Protein AF-A0A925XM62-F1 (afdb_monomer_lite)

Structure (mmCIF, N/CA/C/O backbone):
data_AF-A0A925XM62-F1
#
_entry.id   AF-A0A925XM62-F1
#
loop_
_atom_site.group_PDB
_atom_site.id
_atom_site.type_symbol
_atom_site.label_atom_id
_atom_site.label_alt_id
_atom_site.label_comp_id
_atom_site.label_asym_id
_atom_site.label_entity_id
_atom_site.label_seq_id
_atom_site.pdbx_PDB_ins_code
_atom_site.Cartn_x
_atom_site.Cartn_y
_atom_site.Cartn_z
_atom_site.occupancy
_atom_site.B_iso_or_equiv
_atom_site.auth_seq_id
_atom_site.auth_comp_id
_atom_site.auth_asym_id
_atom_site.auth_atom_id
_atom_site.pdbx_PDB_model_num
ATOM 1 N N . MET A 1 1 ? 3.540 -16.440 3.558 1.00 84.56 1 MET A N 1
ATOM 2 C CA . MET A 1 1 ? 2.238 -15.780 3.814 1.00 84.56 1 MET A CA 1
ATOM 3 C C . MET A 1 1 ? 1.834 -15.053 2.543 1.00 84.56 1 MET A C 1
ATOM 5 O O . MET A 1 1 ? 2.686 -14.383 1.979 1.00 84.56 1 MET A O 1
ATOM 9 N N . ALA A 1 2 ? 0.600 -15.214 2.061 1.00 94.88 2 ALA A N 1
ATOM 10 C CA . ALA A 1 2 ? 0.138 -14.501 0.867 1.00 94.88 2 ALA A CA 1
ATOM 11 C C . ALA A 1 2 ? -0.063 -12.997 1.164 1.00 94.88 2 ALA A C 1
ATOM 13 O O . ALA A 1 2 ? -0.521 -12.687 2.270 1.00 94.88 2 ALA A O 1
ATOM 14 N N . PRO A 1 3 ? 0.194 -12.078 0.210 1.00 94.81 3 PRO A N 1
ATOM 15 C CA . PRO A 1 3 ? -0.053 -10.642 0.393 1.00 94.81 3 PRO A CA 1
ATOM 16 C C . PRO A 1 3 ? -1.480 -10.328 0.859 1.00 94.81 3 PRO A C 1
ATOM 18 O O . PRO A 1 3 ? -1.663 -9.553 1.793 1.00 94.81 3 PRO A O 1
ATOM 21 N N . ALA A 1 4 ? -2.477 -11.032 0.312 1.00 95.69 4 ALA A N 1
ATOM 22 C CA . ALA A 1 4 ? -3.875 -10.929 0.736 1.00 95.69 4 ALA A CA 1
ATOM 23 C C . ALA A 1 4 ? -4.072 -11.223 2.227 1.00 95.69 4 ALA A C 1
ATOM 25 O O . ALA A 1 4 ? -4.773 -10.500 2.935 1.00 95.69 4 ALA A O 1
ATOM 26 N N . LYS A 1 5 ? -3.406 -12.270 2.734 1.00 97.56 5 LYS A N 1
ATOM 27 C CA . LYS A 1 5 ? -3.501 -12.638 4.147 1.00 97.56 5 LYS A CA 1
ATOM 28 C C . LYS A 1 5 ? -2.821 -11.605 5.040 1.00 97.56 5 LYS A C 1
ATOM 30 O O . LYS A 1 5 ? -3.343 -11.306 6.110 1.00 97.56 5 LYS A O 1
ATOM 35 N N . ALA A 1 6 ? -1.689 -11.054 4.603 1.00 97.25 6 ALA A N 1
ATOM 36 C CA . ALA A 1 6 ? -1.002 -9.990 5.328 1.00 97.25 6 ALA A CA 1
ATOM 37 C C . ALA A 1 6 ? -1.875 -8.727 5.421 1.00 97.25 6 ALA A C 1
ATOM 39 O O . ALA A 1 6 ? -2.106 -8.233 6.523 1.00 97.25 6 ALA A O 1
ATOM 40 N N . ALA A 1 7 ? -2.437 -8.265 4.298 1.00 97.31 7 ALA A N 1
ATOM 41 C CA . ALA A 1 7 ? -3.334 -7.111 4.261 1.00 97.31 7 ALA A CA 1
ATOM 42 C C . ALA A 1 7 ? -4.567 -7.313 5.155 1.00 97.31 7 ALA A C 1
ATOM 44 O O . ALA A 1 7 ? -4.901 -6.430 5.944 1.00 97.31 7 ALA A O 1
ATOM 45 N N . GLN A 1 8 ? -5.191 -8.497 5.107 1.00 96.56 8 GLN A N 1
ATOM 46 C CA . GLN A 1 8 ? -6.320 -8.844 5.976 1.00 96.56 8 GLN A CA 1
ATOM 47 C C . GLN A 1 8 ? -5.960 -8.711 7.463 1.00 96.56 8 GLN A C 1
ATOM 49 O O . GLN A 1 8 ? -6.712 -8.111 8.230 1.00 96.56 8 GLN A O 1
ATOM 54 N N . LEU A 1 9 ? -4.822 -9.275 7.881 1.00 97.94 9 LEU A N 1
ATOM 55 C CA . LEU A 1 9 ? -4.392 -9.255 9.281 1.00 97.94 9 LEU A CA 1
ATOM 56 C C . LEU A 1 9 ? -4.045 -7.839 9.750 1.00 97.94 9 LEU A C 1
ATOM 58 O O . LEU A 1 9 ? -4.437 -7.455 10.850 1.00 97.94 9 LEU A O 1
ATOM 62 N N . ILE A 1 10 ? -3.355 -7.059 8.915 1.00 97.56 10 ILE A N 1
ATOM 63 C CA . ILE A 1 10 ? -2.966 -5.680 9.230 1.00 97.56 10 ILE A CA 1
ATOM 64 C C . ILE A 1 10 ? -4.206 -4.786 9.335 1.00 97.56 10 ILE A C 1
ATOM 66 O O . ILE A 1 10 ? -4.397 -4.132 10.362 1.00 97.56 10 ILE A O 1
ATOM 70 N N . 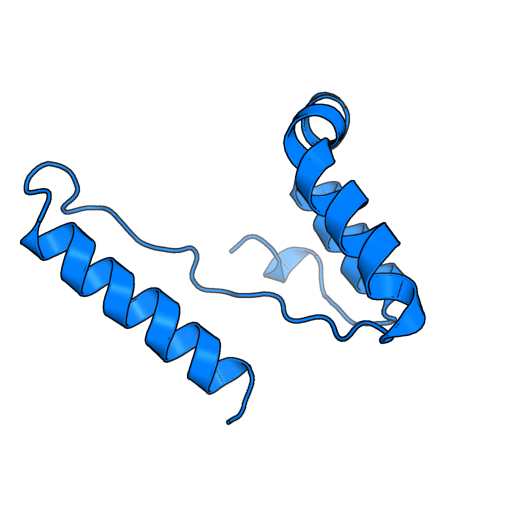LYS A 1 11 ? -5.077 -4.784 8.317 1.00 97.56 11 LYS A N 1
ATOM 71 C CA . LYS A 1 11 ? -6.288 -3.948 8.292 1.00 97.56 11 LYS A CA 1
ATOM 72 C C . LYS A 1 11 ? -7.250 -4.344 9.412 1.00 97.56 11 LYS A C 1
ATOM 74 O O . LYS A 1 11 ? -7.641 -3.498 10.206 1.00 97.56 11 LYS A O 1
ATOM 79 N N . GLY A 1 12 ? -7.558 -5.635 9.551 1.00 97.12 12 GLY A N 1
ATOM 80 C CA . GLY A 1 12 ? -8.487 -6.114 10.578 1.00 97.12 12 GLY A CA 1
ATOM 81 C C . GLY A 1 12 ? -7.966 -5.928 12.006 1.00 97.12 12 GLY A C 1
ATOM 82 O O . GLY A 1 12 ? -8.706 -5.491 12.888 1.00 97.12 12 GLY A O 1
ATOM 83 N N . GLY A 1 13 ? -6.683 -6.222 12.242 1.00 97.69 13 GLY A N 1
ATOM 84 C CA . GLY A 1 13 ? -6.057 -6.053 13.553 1.00 97.69 13 GLY A CA 1
ATOM 85 C C . GLY A 1 13 ? -6.001 -4.589 13.989 1.00 97.69 13 GLY A C 1
ATOM 86 O O . GLY A 1 13 ? -6.354 -4.273 15.125 1.00 97.69 13 GLY A O 1
ATOM 87 N N . SER A 1 14 ? -5.619 -3.692 13.074 1.00 97.38 14 SER A N 1
ATOM 88 C CA . SER A 1 14 ? -5.582 -2.251 13.348 1.00 97.38 14 SER A CA 1
ATOM 89 C C . SER A 1 14 ? -6.974 -1.654 13.542 1.00 97.38 14 SER A C 1
ATOM 91 O O . SER A 1 14 ? -7.142 -0.896 14.489 1.00 97.38 14 SER A O 1
ATOM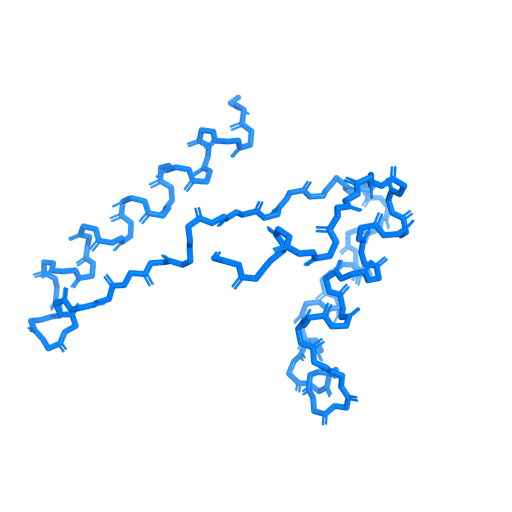 93 N N . SER A 1 15 ? -7.987 -2.039 12.754 1.00 97.06 15 SER A N 1
ATOM 94 C CA . SER A 1 15 ? -9.375 -1.604 12.985 1.00 97.06 15 SER A CA 1
ATOM 95 C C . SER A 1 15 ? -9.850 -1.985 14.385 1.00 97.06 15 SER A C 1
A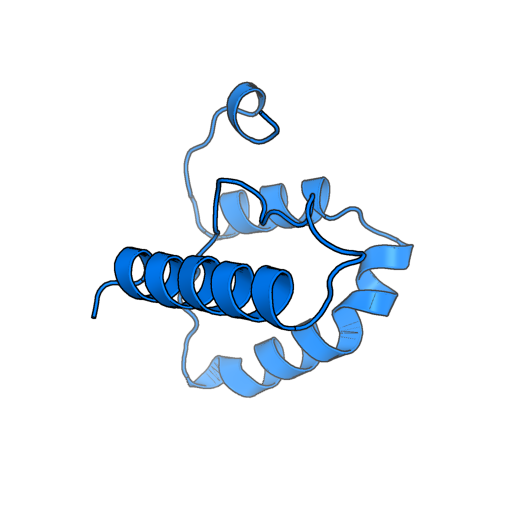TOM 97 O O . SER A 1 15 ? -10.283 -1.118 15.140 1.00 97.06 15 SER A O 1
ATOM 99 N N . LYS A 1 16 ? -9.665 -3.251 14.789 1.00 96.88 16 LYS A N 1
ATOM 100 C CA . LYS A 1 16 ? -10.026 -3.708 16.139 1.00 96.88 16 LYS A CA 1
ATOM 101 C C . LYS A 1 16 ? -9.323 -2.891 17.227 1.00 96.88 16 LYS A C 1
ATOM 103 O O . LYS A 1 16 ? -9.946 -2.537 18.228 1.00 96.88 16 LYS A O 1
ATOM 108 N N . TRP A 1 17 ? -8.033 -2.608 17.047 1.00 97.62 17 TRP A N 1
ATOM 109 C CA . TRP A 1 17 ? -7.268 -1.800 17.993 1.00 97.62 17 TRP A CA 1
ATOM 110 C C . TRP A 1 17 ? -7.759 -0.349 18.043 1.00 97.62 17 TRP A C 1
ATOM 112 O O . TRP A 1 17 ? -7.946 0.178 19.138 1.00 97.62 17 TRP A O 1
ATOM 122 N N . ILE A 1 18 ? -8.030 0.275 16.893 1.00 97.94 18 ILE A N 1
ATOM 123 C CA . ILE A 1 18 ? -8.528 1.652 16.805 1.00 97.94 18 ILE A CA 1
ATOM 124 C C . ILE A 1 18 ? -9.886 1.772 17.494 1.00 97.94 18 ILE A C 1
ATOM 126 O O . ILE A 1 18 ? -10.045 2.623 18.364 1.00 97.94 18 ILE A O 1
ATOM 130 N N . HIS A 1 19 ? -10.834 0.884 17.181 1.00 96.50 19 HIS A N 1
ATOM 131 C CA . HIS A 1 19 ? -12.174 0.903 17.778 1.00 96.50 19 HIS A CA 1
ATOM 132 C C . HIS A 1 19 ? -12.153 0.682 19.294 1.00 96.50 19 HIS A C 1
ATOM 134 O O . HIS A 1 19 ? -12.982 1.243 20.007 1.00 96.50 19 HIS A O 1
ATOM 140 N N . GLY A 1 20 ? -11.205 -0.119 19.795 1.00 96.38 20 GLY A N 1
ATOM 141 C CA . GLY A 1 20 ? -11.022 -0.351 21.229 1.00 96.38 20 GLY A CA 1
ATOM 142 C C . GLY A 1 20 ? -10.280 0.773 21.961 1.00 96.38 20 GLY A C 1
ATOM 143 O O . GLY A 1 20 ? -10.516 0.978 23.148 1.00 96.38 20 GLY A O 1
ATOM 144 N N . THR A 1 21 ? -9.394 1.497 21.270 1.00 97.94 21 THR A N 1
ATOM 145 C CA . THR A 1 21 ? -8.499 2.501 21.877 1.00 97.94 21 THR A CA 1
ATOM 146 C C . THR A 1 21 ? -9.045 3.923 21.769 1.00 97.94 21 THR A C 1
ATOM 148 O O . THR A 1 21 ? -8.838 4.730 22.672 1.00 97.94 21 THR A O 1
ATOM 151 N N . PHE A 1 22 ? -9.760 4.236 20.686 1.00 97.38 22 PHE A N 1
ATOM 152 C CA . PHE A 1 22 ? -10.236 5.580 20.365 1.00 97.38 22 PHE A CA 1
ATOM 153 C C . PHE A 1 22 ? -11.765 5.584 20.217 1.00 97.38 22 PHE A C 1
ATOM 155 O O . PHE A 1 22 ? -12.290 5.391 19.118 1.00 97.38 22 PHE A O 1
ATOM 162 N N . PRO A 1 23 ? -12.517 5.830 21.307 1.00 92.38 23 PRO A N 1
ATOM 163 C CA . PRO A 1 23 ? -13.982 5.803 21.288 1.00 92.38 23 PRO A CA 1
ATOM 164 C C . PRO A 1 23 ? -14.636 6.816 20.341 1.00 92.38 23 PRO A C 1
ATOM 166 O O . PRO A 1 23 ? -15.806 6.656 20.004 1.00 92.38 23 PRO A O 1
ATOM 169 N N . ASN A 1 24 ? -13.907 7.857 19.934 1.00 96.38 24 ASN A N 1
ATOM 170 C CA . ASN A 1 24 ? -14.331 8.866 18.964 1.00 96.38 24 ASN A CA 1
ATOM 171 C C . ASN A 1 24 ? -14.113 8.441 17.500 1.00 96.38 24 ASN A C 1
ATOM 173 O O . ASN A 1 24 ? -14.542 9.157 16.604 1.00 96.38 24 ASN A O 1
ATOM 177 N N . LEU A 1 25 ? -13.463 7.301 17.246 1.00 96.44 25 LEU A N 1
ATOM 178 C CA . LEU A 1 25 ? -13.182 6.771 15.907 1.00 96.44 25 LEU A CA 1
ATOM 179 C C . LEU A 1 25 ? -13.996 5.502 15.611 1.00 96.44 25 LEU A C 1
ATOM 181 O O . LEU A 1 25 ? -13.505 4.586 14.957 1.00 96.44 25 LEU A O 1
ATOM 185 N N . ARG A 1 26 ? -15.241 5.417 16.098 1.00 90.19 26 ARG A N 1
ATOM 186 C CA . ARG A 1 26 ? -16.107 4.236 15.890 1.00 90.19 26 ARG A CA 1
ATOM 187 C C . ARG A 1 26 ? -16.397 3.951 14.421 1.00 90.19 26 ARG A C 1
ATOM 189 O O . ARG A 1 26 ? -16.466 2.788 14.046 1.00 90.19 26 ARG A O 1
ATOM 196 N N . ASP A 1 27 ? -16.484 5.001 13.615 1.00 94.75 27 ASP A N 1
ATOM 197 C CA . ASP A 1 27 ? -16.765 4.897 12.182 1.00 94.75 27 ASP A CA 1
ATOM 198 C C . ASP A 1 27 ? -15.492 4.715 11.345 1.00 94.75 27 ASP A C 1
ATOM 200 O O . ASP A 1 27 ? -15.547 4.702 10.118 1.00 94.75 27 ASP A O 1
ATOM 204 N N . PHE A 1 28 ? -14.321 4.577 11.984 1.00 96.31 28 PHE A N 1
ATOM 205 C CA . PHE A 1 28 ? -13.090 4.293 11.261 1.00 96.31 28 PHE A CA 1
ATOM 206 C C . PHE A 1 28 ? -13.220 2.971 10.504 1.00 96.31 28 PHE A C 1
ATOM 208 O O . PHE A 1 28 ? -13.446 1.914 11.097 1.00 96.31 28 PHE A O 1
ATOM 215 N N . ALA A 1 29 ? -12.979 3.023 9.203 1.00 95.25 29 ALA A N 1
ATOM 216 C CA . ALA A 1 29 ? -12.825 1.861 8.356 1.00 95.25 29 ALA A CA 1
ATOM 217 C C . ALA A 1 29 ? -11.669 2.108 7.390 1.00 95.25 29 ALA A C 1
ATOM 219 O O . ALA A 1 29 ? -11.404 3.236 6.973 1.00 95.25 29 ALA A O 1
ATOM 220 N N . TRP A 1 30 ? -10.971 1.035 7.039 1.00 95.44 30 TRP A N 1
ATOM 221 C CA . TRP A 1 30 ? -10.082 1.079 5.889 1.00 95.44 30 TRP A CA 1
ATOM 222 C C . TRP A 1 30 ? -10.913 1.042 4.606 1.00 95.44 30 TRP A C 1
ATOM 224 O O . TRP A 1 30 ? -11.999 0.475 4.607 1.00 95.44 30 TRP A O 1
ATOM 234 N N . GLN A 1 31 ? -10.361 1.561 3.508 1.00 91.12 31 GLN A N 1
ATOM 235 C CA . GLN A 1 31 ? -10.869 1.275 2.160 1.00 91.12 31 GLN A CA 1
ATOM 236 C C . GLN A 1 31 ? -11.024 -0.239 1.971 1.00 91.12 31 GLN A C 1
ATOM 238 O O . GLN A 1 31 ? -10.215 -0.985 2.523 1.00 91.12 31 GLN A O 1
ATOM 243 N N . ASP A 1 32 ? -11.990 -0.713 1.188 1.00 88.06 32 ASP A N 1
ATOM 244 C CA . ASP A 1 32 ? -12.250 -2.154 1.044 1.00 88.06 32 ASP A CA 1
ATOM 245 C C . ASP A 1 32 ? -11.077 -2.894 0.376 1.00 88.06 32 ASP A C 1
ATOM 247 O O . ASP A 1 32 ? -10.617 -3.938 0.858 1.00 88.06 32 ASP A O 1
ATOM 251 N N . GLY A 1 33 ? -10.488 -2.288 -0.656 1.00 88.75 33 GLY A N 1
ATOM 252 C CA . GLY A 1 33 ? -9.367 -2.837 -1.419 1.00 88.75 33 GLY A CA 1
ATOM 253 C C . GLY A 1 33 ? -7.979 -2.688 -0.780 1.00 88.75 33 GLY A C 1
ATOM 254 O O . GLY A 1 33 ? -7.785 -2.104 0.291 1.00 88.75 33 GLY A O 1
ATOM 255 N N . TYR A 1 34 ? -6.980 -3.261 -1.450 1.00 91.94 34 TYR A N 1
ATOM 256 C CA . TYR A 1 34 ? -5.560 -2.997 -1.213 1.00 91.94 34 TYR A CA 1
ATOM 257 C C . TYR A 1 34 ? -4.771 -3.221 -2.513 1.00 91.94 34 TYR A C 1
ATOM 259 O O . TYR A 1 34 ? -5.139 -4.066 -3.326 1.00 91.94 34 TYR A O 1
ATOM 267 N N . GLY A 1 35 ? -3.663 -2.498 -2.686 1.00 91.12 35 GLY A N 1
ATOM 268 C CA . GLY A 1 35 ? -2.684 -2.743 -3.748 1.00 91.12 35 GLY A CA 1
ATOM 269 C C . GLY A 1 35 ? -1.439 -3.438 -3.197 1.00 91.12 35 GLY A C 1
ATOM 270 O O . GLY A 1 35 ? -1.005 -3.147 -2.082 1.00 91.12 35 GLY A O 1
ATOM 271 N N . ALA A 1 36 ? -0.855 -4.359 -3.964 1.00 93.38 36 ALA A N 1
ATOM 272 C CA . ALA A 1 36 ? 0.410 -5.002 -3.618 1.00 93.38 36 ALA A CA 1
ATOM 273 C C . ALA A 1 36 ? 1.289 -5.130 -4.866 1.00 93.38 36 ALA A C 1
ATOM 275 O O . ALA A 1 36 ? 0.961 -5.877 -5.784 1.00 93.38 36 ALA A O 1
ATOM 276 N N . PHE A 1 37 ? 2.421 -4.426 -4.867 1.00 92.00 37 PHE A N 1
ATOM 277 C CA . PHE A 1 37 ? 3.370 -4.394 -5.979 1.00 92.00 37 PHE A CA 1
ATOM 278 C C . PHE A 1 37 ? 4.727 -4.921 -5.514 1.00 92.00 37 PHE A C 1
ATOM 280 O O . PHE A 1 37 ? 5.236 -4.530 -4.461 1.00 92.00 37 PHE A O 1
ATOM 287 N N . THR A 1 38 ? 5.321 -5.830 -6.283 1.00 91.44 38 THR A N 1
ATOM 288 C CA . THR A 1 38 ? 6.663 -6.351 -6.002 1.00 91.44 38 THR A CA 1
ATOM 289 C C . THR A 1 38 ? 7.730 -5.406 -6.537 1.00 91.44 38 THR A C 1
ATOM 291 O O . THR A 1 38 ? 7.600 -4.887 -7.644 1.00 91.44 38 THR A O 1
ATOM 294 N N . VAL A 1 39 ? 8.825 -5.239 -5.795 1.00 91.94 39 VAL A N 1
ATOM 295 C CA . VAL A 1 39 ? 9.967 -4.404 -6.195 1.00 91.94 39 VAL A CA 1
ATOM 296 C C . VAL A 1 39 ? 11.264 -5.207 -6.147 1.00 91.94 39 VAL A C 1
ATOM 298 O O . VAL A 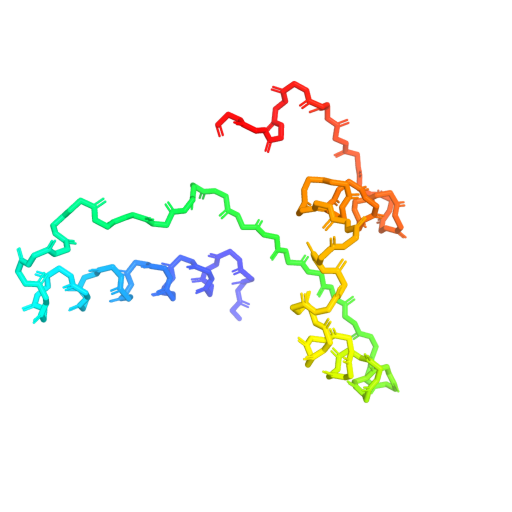1 39 ? 11.409 -6.128 -5.339 1.00 91.94 39 VAL A O 1
ATOM 301 N N . SER A 1 40 ? 12.223 -4.870 -7.011 1.00 94.00 40 SER A N 1
ATOM 302 C CA . SER A 1 40 ? 13.547 -5.492 -6.983 1.00 94.00 40 SER A CA 1
ATOM 303 C C . SER A 1 4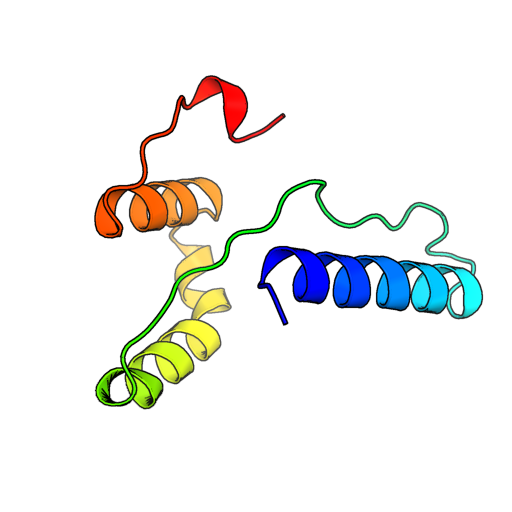0 ? 14.356 -4.996 -5.780 1.00 94.00 40 SER A C 1
ATOM 305 O O . SER A 1 40 ? 14.240 -3.846 -5.354 1.00 94.00 40 SER A O 1
ATOM 307 N N . LYS A 1 41 ? 15.228 -5.856 -5.238 1.00 95.19 41 LYS A N 1
ATOM 308 C CA . LYS A 1 41 ? 16.077 -5.508 -4.085 1.00 95.19 41 LYS A CA 1
ATOM 309 C C . LYS A 1 41 ? 16.981 -4.302 -4.364 1.00 95.19 41 LYS A C 1
ATOM 311 O O . LYS A 1 41 ? 17.201 -3.486 -3.476 1.00 95.19 41 LYS A O 1
ATOM 316 N N . SER A 1 42 ? 17.481 -4.178 -5.592 1.00 96.94 42 SER A N 1
ATOM 317 C CA . SER A 1 42 ? 18.297 -3.037 -6.019 1.00 96.94 42 SER A CA 1
ATOM 318 C C . SER A 1 42 ? 17.521 -1.719 -6.029 1.00 96.94 42 SER A C 1
ATOM 320 O O . SER A 1 42 ? 18.133 -0.668 -5.881 1.00 96.94 42 SER A O 1
ATOM 322 N N . ASN A 1 43 ? 16.191 -1.763 -6.151 1.00 95.44 43 ASN A N 1
ATOM 323 C CA . ASN A 1 43 ? 15.346 -0.574 -6.182 1.00 95.44 43 ASN A CA 1
ATOM 324 C C . ASN A 1 43 ? 14.865 -0.116 -4.794 1.00 95.44 43 ASN A C 1
ATOM 326 O O . ASN A 1 43 ? 14.182 0.899 -4.695 1.00 95.44 43 ASN A O 1
ATOM 330 N N . ILE A 1 44 ? 15.216 -0.821 -3.709 1.00 96.44 44 ILE A N 1
ATOM 331 C CA . ILE A 1 44 ? 14.806 -0.448 -2.342 1.00 96.44 44 ILE A CA 1
ATOM 332 C C . ILE A 1 44 ? 15.101 1.031 -2.023 1.00 96.44 44 ILE A C 1
ATOM 334 O O . ILE A 1 44 ? 14.187 1.700 -1.542 1.00 96.44 44 ILE A O 1
ATOM 338 N N . PRO A 1 45 ? 16.300 1.585 -2.312 1.00 97.81 45 PRO A N 1
ATOM 339 C CA . PRO A 1 45 ? 16.573 2.995 -2.031 1.00 97.81 45 PRO A CA 1
ATOM 340 C C . PRO A 1 45 ? 15.627 3.949 -2.772 1.00 97.81 45 PRO A C 1
ATOM 342 O O . PRO A 1 45 ? 15.148 4.911 -2.180 1.00 97.81 45 PRO A O 1
ATOM 345 N N . GLY A 1 46 ? 15.306 3.649 -4.035 1.00 97.19 46 GLY A N 1
ATOM 346 C CA . GLY A 1 46 ? 14.377 4.448 -4.836 1.00 97.19 46 GLY A CA 1
ATOM 347 C C . GLY A 1 46 ? 12.944 4.391 -4.306 1.00 97.19 46 GLY A C 1
ATOM 348 O O . GLY A 1 46 ? 12.269 5.412 -4.250 1.00 97.19 46 GLY A O 1
ATOM 349 N N . VAL A 1 47 ? 12.492 3.219 -3.849 1.00 95.75 47 VAL A N 1
ATOM 350 C CA . VAL A 1 47 ? 11.160 3.055 -3.236 1.00 95.75 47 VAL A CA 1
ATOM 351 C C . VAL A 1 47 ? 11.059 3.820 -1.915 1.00 95.75 47 VAL A C 1
ATOM 353 O O . VAL A 1 47 ? 10.032 4.439 -1.649 1.00 95.75 47 VAL A O 1
ATOM 356 N N . ILE A 1 48 ? 12.117 3.812 -1.098 1.00 97.38 48 ILE A N 1
ATOM 357 C CA . ILE A 1 48 ? 12.160 4.581 0.154 1.00 97.38 48 ILE A CA 1
ATOM 358 C C . ILE A 1 48 ? 12.046 6.081 -0.133 1.00 97.38 48 ILE A C 1
ATOM 360 O O . ILE A 1 48 ? 11.202 6.742 0.469 1.00 97.38 48 ILE A O 1
ATOM 364 N N . ASP A 1 49 ? 12.857 6.606 -1.056 1.00 97.94 49 ASP A N 1
ATOM 365 C CA . ASP A 1 49 ? 12.828 8.025 -1.438 1.00 97.94 49 ASP A CA 1
ATOM 366 C C . ASP A 1 49 ? 11.455 8.431 -1.999 1.00 97.94 49 ASP A C 1
ATOM 368 O O . ASP A 1 49 ? 10.888 9.447 -1.594 1.00 97.94 49 ASP A O 1
ATOM 372 N N . TYR A 1 50 ? 10.870 7.583 -2.849 1.00 95.19 50 TYR A N 1
ATOM 373 C CA . TYR A 1 50 ? 9.519 7.765 -3.373 1.00 95.19 50 TYR A CA 1
ATOM 374 C C . TYR A 1 50 ? 8.471 7.876 -2.255 1.00 95.19 50 TYR A C 1
ATOM 376 O O . TYR A 1 50 ? 7.688 8.823 -2.266 1.00 95.19 50 TYR A O 1
ATOM 384 N N . ILE A 1 51 ? 8.483 6.971 -1.263 1.00 95.69 51 ILE A N 1
ATOM 385 C CA . ILE A 1 51 ? 7.546 6.999 -0.124 1.00 95.69 51 ILE A CA 1
ATOM 386 C C . ILE A 1 51 ? 7.742 8.263 0.725 1.00 95.69 51 ILE A C 1
ATOM 388 O O . ILE A 1 51 ? 6.766 8.893 1.127 1.00 95.69 51 ILE A O 1
ATOM 392 N N . GLN A 1 52 ? 8.989 8.664 0.986 1.00 98.06 52 GLN A N 1
ATOM 393 C CA . GLN A 1 52 ? 9.291 9.858 1.786 1.00 98.06 52 GLN A CA 1
ATOM 394 C C . GLN A 1 52 ? 8.781 11.149 1.131 1.00 98.06 52 GLN A C 1
ATOM 396 O O . GLN A 1 52 ? 8.356 12.068 1.834 1.00 98.06 52 GLN A O 1
ATOM 401 N N . LYS A 1 53 ? 8.774 11.204 -0.206 1.00 97.44 53 LYS A N 1
ATOM 402 C CA . LYS A 1 53 ? 8.324 12.362 -0.994 1.00 97.44 53 LYS A CA 1
ATOM 403 C C . LYS A 1 53 ? 6.837 12.339 -1.356 1.00 97.44 53 LYS A C 1
ATOM 405 O O . LYS A 1 53 ? 6.365 13.279 -1.990 1.00 97.44 53 LYS A O 1
ATOM 410 N N . GLN A 1 54 ? 6.069 11.331 -0.929 1.00 96.44 54 GLN A N 1
ATOM 411 C CA . GLN A 1 54 ? 4.648 11.177 -1.290 1.00 96.44 54 GLN A CA 1
ATOM 412 C C . GLN A 1 54 ? 3.803 12.420 -0.995 1.00 96.44 54 GLN A C 1
ATOM 414 O O . GLN A 1 54 ? 2.978 12.806 -1.812 1.00 96.44 54 GLN A O 1
ATOM 419 N N . ARG A 1 55 ? 4.047 13.110 0.126 1.00 96.31 55 ARG A N 1
ATOM 420 C CA . ARG A 1 55 ? 3.309 14.339 0.458 1.00 96.31 55 ARG A CA 1
ATOM 421 C C . ARG A 1 55 ? 3.527 15.458 -0.566 1.00 96.31 55 ARG A C 1
ATOM 423 O O . ARG A 1 55 ? 2.588 16.178 -0.885 1.00 96.31 55 ARG A O 1
ATOM 430 N N . GLU A 1 56 ? 4.757 15.622 -1.045 1.00 96.50 56 GLU A N 1
ATOM 431 C CA . GLU A 1 56 ? 5.089 16.595 -2.089 1.00 96.50 56 GLU A CA 1
ATOM 432 C C . GLU A 1 56 ? 4.514 16.142 -3.433 1.00 96.50 56 GLU A C 1
ATOM 434 O O . GLU A 1 56 ? 3.853 16.925 -4.112 1.00 96.50 56 GLU A O 1
ATOM 439 N N . HIS A 1 57 ? 4.670 14.860 -3.773 1.00 95.38 57 HIS A N 1
ATOM 440 C CA . HIS A 1 57 ? 4.111 14.274 -4.989 1.00 95.38 57 HIS A CA 1
ATOM 441 C C . HIS A 1 57 ? 2.591 14.482 -5.079 1.00 95.38 57 HIS A C 1
ATOM 443 O O . HIS A 1 57 ? 2.081 14.945 -6.100 1.00 95.38 57 HIS A O 1
ATOM 449 N N . HIS A 1 58 ? 1.878 14.242 -3.975 1.00 96.75 58 HIS A N 1
ATOM 450 C CA . HIS A 1 58 ? 0.426 14.390 -3.902 1.00 96.75 58 HIS A CA 1
ATOM 451 C C . HIS A 1 58 ? -0.077 15.830 -3.813 1.00 96.75 58 HIS A C 1
ATOM 453 O O . HIS A 1 58 ? -1.283 16.059 -3.861 1.00 96.75 58 HIS A O 1
ATOM 459 N N . SER A 1 59 ? 0.821 16.817 -3.738 1.00 96.31 59 SER A N 1
ATOM 460 C CA . SER A 1 59 ? 0.436 18.221 -3.924 1.00 96.31 59 SER A CA 1
ATOM 461 C C . SER A 1 59 ? 0.137 18.559 -5.388 1.00 96.31 59 SER A C 1
ATOM 463 O O . SER A 1 59 ? -0.628 19.482 -5.654 1.00 96.31 59 SER A O 1
ATOM 465 N N . ALA A 1 60 ? 0.720 17.802 -6.325 1.00 95.81 60 ALA A N 1
ATOM 466 C CA . ALA A 1 60 ? 0.602 18.025 -7.764 1.00 95.81 60 ALA A CA 1
ATOM 467 C C . ALA A 1 60 ? -0.107 16.881 -8.509 1.00 95.81 60 ALA A C 1
ATOM 469 O O . ALA A 1 60 ? -0.472 17.055 -9.669 1.00 95.81 60 ALA A O 1
ATOM 470 N N . LYS A 1 61 ? -0.288 15.721 -7.868 1.00 95.81 61 LYS A N 1
ATOM 471 C CA . LYS A 1 61 ? -0.896 14.533 -8.470 1.00 95.81 61 LYS A CA 1
ATOM 472 C C . LYS A 1 61 ? -1.832 13.838 -7.495 1.00 95.81 61 LYS A C 1
ATOM 474 O O . LYS A 1 61 ? -1.478 13.592 -6.350 1.00 95.81 61 LYS A O 1
ATOM 479 N N . THR A 1 62 ? -3.022 13.478 -7.936 1.00 95.62 62 THR A N 1
ATOM 480 C CA . THR A 1 62 ? -3.976 12.767 -7.087 1.00 95.62 62 THR A CA 1
ATOM 481 C C . THR A 1 62 ? -3.581 11.302 -6.892 1.00 95.62 62 THR A C 1
ATOM 483 O O . THR A 1 62 ? -2.912 10.689 -7.728 1.00 95.62 62 THR A O 1
ATOM 486 N N . PHE A 1 63 ? -4.069 10.706 -5.802 1.00 91.19 63 PHE A N 1
ATOM 487 C CA . PHE A 1 63 ? -3.954 9.265 -5.576 1.00 91.19 63 PHE A CA 1
ATOM 488 C C . PHE A 1 63 ? -4.518 8.449 -6.750 1.00 91.19 63 PHE A C 1
ATOM 490 O O . PHE A 1 63 ? -3.911 7.462 -7.147 1.00 91.19 63 PHE A O 1
ATOM 497 N N . GLN A 1 64 ? -5.655 8.859 -7.326 1.00 92.81 64 GLN A N 1
ATOM 498 C CA . GLN A 1 64 ? -6.302 8.122 -8.417 1.00 92.81 64 GLN A CA 1
ATOM 499 C C . GLN A 1 64 ? -5.424 8.085 -9.673 1.00 92.81 64 GLN A C 1
ATOM 501 O O . GLN A 1 64 ? -5.221 7.018 -10.253 1.00 92.81 64 GLN A O 1
ATOM 506 N N . GLU A 1 65 ? -4.849 9.230 -10.057 1.00 95.31 65 GLU A N 1
ATOM 507 C CA . GLU A 1 65 ? -3.910 9.320 -11.180 1.00 95.31 65 GLU A CA 1
ATOM 508 C C . GLU A 1 65 ? -2.668 8.459 -10.944 1.00 95.31 65 GLU A C 1
ATOM 510 O O . GLU A 1 65 ? -2.189 7.779 -11.852 1.00 95.31 65 GLU A O 1
ATOM 515 N N . GLU A 1 66 ? -2.126 8.479 -9.726 1.00 95.00 66 GLU A N 1
ATOM 516 C CA . GLU A 1 66 ? -0.957 7.676 -9.386 1.00 95.00 66 GLU A CA 1
ATOM 517 C C . GLU A 1 66 ? -1.263 6.179 -9.371 1.00 95.00 66 GLU A C 1
ATOM 519 O O . GLU A 1 66 ? -0.490 5.394 -9.916 1.00 95.00 66 GLU A O 1
ATOM 524 N N . PHE A 1 67 ? -2.402 5.781 -8.808 1.00 93.56 67 PHE A N 1
ATOM 525 C CA . PHE A 1 67 ? -2.817 4.388 -8.759 1.00 93.56 67 PHE A CA 1
ATOM 526 C C . PHE A 1 67 ? -3.013 3.819 -10.166 1.00 93.56 67 PHE A C 1
ATOM 528 O O . PHE A 1 67 ? -2.473 2.760 -10.478 1.00 93.56 67 PHE A O 1
ATOM 535 N N . VAL A 1 68 ? -3.685 4.561 -11.051 1.00 95.19 68 VAL A N 1
ATOM 536 C CA . VAL A 1 68 ? -3.826 4.192 -12.467 1.00 95.19 68 VAL A CA 1
ATOM 537 C C . VAL A 1 68 ? -2.464 4.078 -13.158 1.00 95.19 68 VAL A C 1
ATOM 539 O O . VAL A 1 68 ? -2.235 3.131 -13.912 1.00 95.19 68 VAL A O 1
ATOM 542 N N . GLU A 1 69 ? -1.529 4.997 -12.897 1.00 95.06 69 GLU A N 1
ATOM 543 C CA . GLU A 1 69 ? -0.175 4.889 -13.450 1.00 95.06 69 GLU A CA 1
ATOM 544 C C . GLU A 1 69 ? 0.554 3.636 -12.950 1.00 95.06 69 GLU A C 1
ATOM 546 O O . GLU A 1 69 ? 1.217 2.968 -13.744 1.00 95.06 69 GLU A O 1
ATOM 551 N N . LEU A 1 70 ? 0.422 3.288 -11.667 1.00 94.62 70 LEU A N 1
ATOM 552 C CA . LEU A 1 70 ? 1.003 2.065 -11.113 1.00 94.62 70 LEU A CA 1
ATOM 553 C C . LEU A 1 70 ? 0.430 0.821 -11.798 1.00 94.62 70 LEU A C 1
ATOM 555 O O . LEU A 1 70 ? 1.205 -0.043 -12.205 1.00 94.62 70 LEU A O 1
ATOM 559 N N . LEU A 1 71 ? -0.891 0.744 -11.988 1.00 95.12 71 LEU A N 1
ATOM 560 C CA . LEU A 1 71 ? -1.521 -0.371 -12.703 1.00 95.12 71 LEU A CA 1
ATO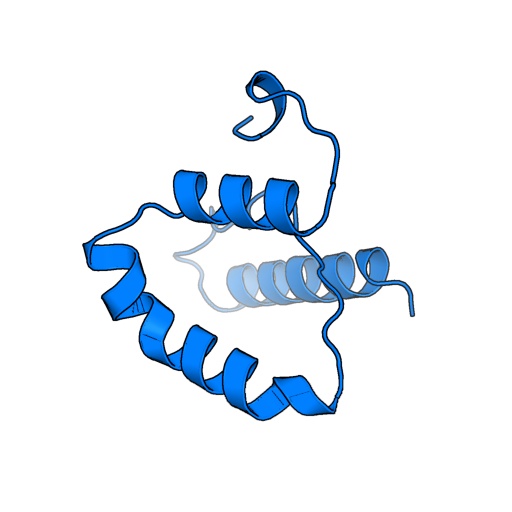M 561 C C . LEU A 1 71 ? -0.978 -0.494 -14.132 1.00 95.12 71 LEU A C 1
ATOM 563 O O . LEU A 1 71 ? -0.535 -1.570 -14.524 1.00 95.12 71 LEU A O 1
ATOM 567 N N . ARG A 1 72 ? -0.913 0.622 -14.873 1.00 95.44 72 ARG A N 1
ATOM 568 C CA . ARG A 1 72 ? -0.366 0.653 -16.240 1.00 95.44 72 ARG A CA 1
ATOM 569 C C . ARG A 1 72 ? 1.104 0.244 -16.289 1.00 95.44 72 ARG A C 1
ATOM 571 O O . ARG A 1 72 ? 1.485 -0.558 -17.131 1.00 95.44 72 ARG A O 1
ATOM 578 N N . ARG A 1 73 ? 1.934 0.767 -15.380 1.00 93.69 73 ARG A N 1
ATOM 579 C CA . ARG A 1 73 ? 3.373 0.458 -15.300 1.00 93.69 73 ARG A CA 1
ATOM 580 C C . ARG A 1 73 ? 3.632 -1.019 -15.014 1.00 93.69 73 ARG A C 1
ATOM 582 O O . ARG A 1 73 ? 4.652 -1.550 -15.441 1.00 93.69 73 ARG A O 1
ATOM 589 N N . HIS A 1 74 ? 2.737 -1.651 -14.264 1.00 92.62 74 HIS A N 1
ATOM 590 C CA . HIS A 1 74 ? 2.816 -3.063 -13.915 1.00 92.62 74 HIS A CA 1
ATOM 591 C C . HIS A 1 74 ? 1.996 -3.966 -14.844 1.00 92.62 74 HIS A C 1
ATOM 593 O O . HIS A 1 74 ? 1.879 -5.152 -14.546 1.00 92.62 74 HIS A O 1
ATOM 599 N N . GLU A 1 75 ? 1.460 -3.422 -15.944 1.00 94.69 75 GLU A N 1
ATOM 600 C CA . GLU A 1 75 ? 0.673 -4.159 -16.942 1.00 94.69 75 GLU A CA 1
ATOM 601 C C . GLU A 1 75 ? -0.496 -4.937 -16.311 1.00 94.69 75 GLU A C 1
ATOM 603 O O . GLU A 1 75 ? -0.810 -6.062 -16.692 1.00 94.69 75 GLU A O 1
ATOM 608 N N . ILE A 1 76 ? -1.126 -4.339 -15.297 1.00 93.62 76 ILE A N 1
ATOM 609 C CA . ILE A 1 76 ? -2.299 -4.902 -14.631 1.00 93.62 76 ILE A CA 1
ATOM 610 C C . ILE A 1 76 ? -3.540 -4.415 -15.368 1.00 93.62 76 ILE A C 1
ATOM 612 O O . ILE A 1 76 ? -3.782 -3.209 -15.427 1.00 93.62 76 ILE A O 1
ATOM 616 N N . ASP A 1 77 ? -4.339 -5.347 -15.882 1.00 93.94 77 ASP A N 1
ATOM 617 C CA . ASP A 1 77 ? -5.629 -5.037 -16.493 1.00 93.94 77 ASP A CA 1
ATOM 618 C C . ASP A 1 77 ? -6.629 -4.539 -15.445 1.00 93.94 77 ASP A C 1
ATOM 620 O O . ASP A 1 77 ? -6.766 -5.105 -14.356 1.00 93.94 77 ASP A O 1
ATOM 624 N N . TYR A 1 78 ? -7.357 -3.478 -15.788 1.00 92.25 78 TYR A N 1
ATOM 625 C CA . TYR A 1 78 ? -8.405 -2.915 -14.948 1.00 92.25 78 TYR A CA 1
ATOM 626 C C . TYR A 1 78 ? -9.505 -2.275 -15.797 1.00 92.25 78 TYR A C 1
ATOM 628 O O . TYR A 1 78 ? -9.262 -1.788 -16.901 1.00 92.25 78 TYR A O 1
ATOM 636 N N . GLU A 1 79 ? -10.717 -2.220 -15.250 1.00 90.38 79 GLU A N 1
ATOM 637 C CA . GLU A 1 79 ? -11.792 -1.390 -15.790 1.00 90.38 79 GLU A CA 1
ATOM 638 C C . GLU A 1 79 ? -11.993 -0.194 -14.857 1.00 90.38 79 GLU A C 1
ATOM 640 O O . GLU A 1 79 ? -12.252 -0.371 -13.667 1.00 90.38 79 GLU A O 1
ATOM 645 N N . GLU A 1 80 ? -11.893 1.027 -15.390 1.00 86.31 80 GLU A N 1
ATOM 646 C CA . GLU A 1 80 ? -11.949 2.269 -14.594 1.00 86.31 80 GLU A CA 1
ATOM 647 C C . GLU A 1 80 ? -13.194 2.370 -13.708 1.00 86.31 80 GLU A C 1
ATOM 649 O O . GLU A 1 80 ? -13.117 2.890 -12.597 1.00 86.31 80 GLU A O 1
ATOM 654 N N . LYS A 1 81 ? -14.322 1.820 -14.170 1.00 87.75 81 LYS A N 1
ATOM 655 C CA . LYS A 1 81 ? -15.593 1.818 -13.438 1.00 87.75 81 LYS A CA 1
ATOM 656 C C . LYS A 1 81 ? -15.560 1.026 -12.125 1.00 87.75 81 LYS A C 1
ATOM 658 O O . LYS A 1 81 ? -16.431 1.255 -11.312 1.00 87.75 81 LYS A O 1
ATOM 663 N N . TYR A 1 82 ? -14.592 0.125 -11.932 1.00 85.81 82 TYR A N 1
ATOM 664 C CA . TYR A 1 82 ? -14.468 -0.709 -10.727 1.00 85.81 82 TYR A CA 1
ATOM 665 C C . TYR A 1 82 ? -13.342 -0.262 -9.784 1.00 85.81 82 TYR A C 1
ATOM 667 O O . TYR A 1 82 ? -13.062 -0.941 -8.800 1.00 85.81 82 TYR A O 1
ATOM 675 N N . LEU A 1 83 ? -12.637 0.832 -10.089 1.00 85.94 83 LEU A N 1
ATOM 676 C CA . LEU A 1 83 ? -11.493 1.260 -9.278 1.00 85.94 83 LEU A CA 1
ATOM 677 C C . LEU A 1 83 ? -11.881 2.068 -8.035 1.00 85.94 83 LEU A C 1
ATOM 679 O O . LEU A 1 83 ? -11.071 2.173 -7.113 1.00 85.94 83 LEU A O 1
ATOM 683 N N . TRP A 1 84 ? -13.073 2.666 -8.027 1.00 85.50 84 TRP A N 1
ATOM 684 C CA . TRP A 1 84 ? -13.445 3.720 -7.074 1.00 85.50 84 TRP A CA 1
ATOM 685 C C . TRP A 1 84 ? -14.738 3.442 -6.302 1.00 85.50 84 TRP A C 1
ATOM 687 O O . TRP A 1 84 ? -15.202 4.337 -5.594 1.00 85.50 84 TRP A O 1
ATOM 697 N N . ASP A 1 85 ? -15.301 2.247 -6.471 1.00 63.94 85 ASP A N 1
ATOM 698 C CA . ASP A 1 85 ? -16.490 1.779 -5.753 1.00 63.94 85 ASP A CA 1
ATOM 699 C C . ASP A 1 85 ? -16.169 1.370 -4.305 1.00 63.94 85 ASP A C 1
ATOM 701 O O . ASP A 1 85 ? -15.052 0.850 -4.054 1.00 63.94 85 ASP A O 1
#

Radius of gyration: 15.68 Å; chains: 1; bounding box: 35×34×39 Å

Sequence (85 aa):
MAPAKAAQLIKGGSSKWIHGTFPNLRDFAWQDGYGAFTVSKSNIPGVIDYIQKQREHHSAKTFQEEFVELLRRHEIDYEEKYLWD

pLDDT: mean 94.16, std 4.63, range [63.94, 98.06]

Secondary structure (DSSP, 8-state):
--HHHHHHHHHHHHHHHHHHH-TT-TT----S--------GGGHHHHHHHHHTHHHHHHHS-HHHHHHHHHHHTT----GGGS--

Foldseek 3Di:
DDPVVVCCCVQVVVLVVCVVPPVPCVVDHDDPDDDDDDDDPVCVVVVVVCVVCVVVVCVPDPPLRVVVVVCVVVVNDDDPVPPPD